Protein AF-A0A7D5P1R8-F1 (afdb_monomer_lite)

Radius of gyration: 13.78 Å; chains: 1; bounding box: 36×20×33 Å

Organism: NCBI:txid869889

Sequence (90 aa):
MSLIPSSTDESETERDGPFSTLREIHAATVGLAVGVVVAKTGSYELAGLFAFVALGAKLGSVGRLEDIRREPWYALGLFLLGLVVTTLVT

Foldseek 3Di:
DDLADPAPQQVVAPDRDQPRHPLLVLLLVQLLVLLLVCLVPVPVVSVVVLLCLLCPNDPDPPVSSVSSVRNVCSNNVNNVVNNVVNNVVD

Secondary structure (DSSP, 8-state):
--SS-SSS-GGGSSS-STT-SHHHHHHHHHHHHHHHHHHHH--HHHHHHHHHHHTT---TT-GGGHHHHHSHHHHHHHHHHHHHHHHHH-

Structure (mmCIF, N/CA/C/O backbone):
data_AF-A0A7D5P1R8-F1
#
_entry.id   AF-A0A7D5P1R8-F1
#
loop_
_atom_site.group_PDB
_atom_site.id
_atom_site.type_symbol
_atom_site.label_atom_id
_atom_site.label_alt_id
_atom_site.label_comp_id
_atom_site.label_asym_id
_atom_site.label_entity_id
_atom_site.label_seq_id
_atom_site.pdbx_PDB_ins_code
_atom_site.Cartn_x
_atom_site.Cartn_y
_atom_site.Cartn_z
_atom_site.occupancy
_atom_site.B_iso_or_equiv
_atom_site.auth_seq_id
_atom_site.auth_comp_id
_atom_site.auth_asym_id
_atom_site.auth_atom_id
_atom_site.pdbx_PDB_model_num
ATOM 1 N N . MET A 1 1 ? 20.271 -9.613 -16.495 1.00 50.94 1 MET A N 1
ATOM 2 C CA . MET A 1 1 ? 19.277 -8.526 -16.388 1.00 50.94 1 MET A CA 1
ATOM 3 C C . MET A 1 1 ? 18.841 -8.458 -14.929 1.00 50.94 1 MET A C 1
ATOM 5 O O . MET A 1 1 ? 18.625 -9.519 -14.354 1.00 50.94 1 MET A O 1
ATOM 9 N N . SER A 1 2 ? 18.872 -7.286 -14.284 1.00 55.34 2 SER A N 1
ATOM 10 C CA . SER A 1 2 ? 18.623 -7.166 -12.834 1.00 55.34 2 SER A CA 1
ATOM 11 C C . SER A 1 2 ? 17.134 -6.965 -12.563 1.00 55.34 2 SER A C 1
ATOM 13 O O . SER A 1 2 ? 16.548 -6.031 -13.091 1.00 55.34 2 SER A O 1
ATOM 15 N N . LEU A 1 3 ? 16.543 -7.794 -11.698 1.00 60.97 3 LEU A N 1
ATOM 16 C CA . LEU A 1 3 ? 15.164 -7.623 -11.203 1.00 60.97 3 LEU A CA 1
ATOM 17 C C . LEU A 1 3 ? 15.021 -6.459 -10.200 1.00 60.97 3 LEU A C 1
ATOM 19 O O . LEU A 1 3 ? 13.921 -6.150 -9.741 1.00 60.97 3 LEU A O 1
ATOM 23 N N . ILE A 1 4 ? 16.148 -5.835 -9.845 1.00 64.69 4 ILE A N 1
ATOM 24 C CA . ILE A 1 4 ? 16.248 -4.650 -8.995 1.00 64.69 4 ILE A CA 1
ATOM 25 C C . ILE A 1 4 ? 17.005 -3.592 -9.813 1.00 64.69 4 ILE A C 1
ATOM 27 O O . ILE A 1 4 ? 18.241 -3.543 -9.750 1.00 64.69 4 ILE A O 1
ATOM 31 N N . PRO A 1 5 ? 16.314 -2.809 -10.659 1.00 62.41 5 PRO A N 1
ATOM 32 C CA . PRO A 1 5 ? 16.957 -1.751 -11.427 1.00 62.41 5 PRO A CA 1
ATOM 33 C C . PRO A 1 5 ? 17.398 -0.609 -10.506 1.00 62.41 5 PRO A C 1
ATOM 35 O O . PRO A 1 5 ? 16.747 -0.283 -9.506 1.00 62.41 5 PRO A O 1
ATOM 38 N N . SER A 1 6 ? 18.529 0.015 -10.838 1.00 66.75 6 SER A N 1
ATOM 39 C CA . SER A 1 6 ? 19.029 1.196 -10.124 1.00 66.75 6 SER A CA 1
ATOM 40 C C . SER A 1 6 ? 18.174 2.443 -10.374 1.00 66.75 6 SER A C 1
ATOM 42 O O . SER A 1 6 ? 18.155 3.342 -9.528 1.00 66.75 6 SER A O 1
ATOM 44 N N . SER A 1 7 ? 17.468 2.484 -11.508 1.00 63.75 7 SER A N 1
ATOM 45 C CA . SER A 1 7 ? 16.519 3.529 -11.897 1.00 63.75 7 SER A CA 1
ATOM 46 C C . SER A 1 7 ? 15.072 3.104 -11.598 1.00 63.75 7 SER A C 1
ATOM 48 O O . SER A 1 7 ? 14.817 1.927 -11.340 1.00 63.75 7 SER A O 1
ATOM 50 N N . THR A 1 8 ? 14.142 4.062 -11.604 1.00 63.75 8 THR A N 1
ATOM 51 C CA . THR A 1 8 ? 12.676 3.847 -11.563 1.00 63.75 8 THR A CA 1
ATOM 52 C C . THR A 1 8 ? 12.088 3.693 -12.976 1.00 63.75 8 THR A C 1
ATOM 54 O O . THR A 1 8 ? 10.880 3.651 -13.147 1.00 63.75 8 THR A O 1
ATOM 57 N N . ASP A 1 9 ? 12.933 3.642 -14.006 1.00 63.84 9 ASP A N 1
ATOM 58 C CA . ASP A 1 9 ? 12.481 3.566 -15.391 1.00 63.84 9 ASP A CA 1
ATOM 59 C C . ASP A 1 9 ? 12.158 2.107 -15.760 1.00 63.84 9 ASP A C 1
ATOM 61 O O . ASP A 1 9 ? 13.039 1.244 -15.791 1.00 63.84 9 ASP A O 1
ATOM 65 N N . GLU A 1 10 ? 10.876 1.824 -16.004 1.00 58.44 10 GLU A N 1
ATOM 66 C CA . GLU A 1 10 ? 10.367 0.484 -16.335 1.00 58.44 10 GLU A CA 1
ATOM 67 C C . GLU A 1 10 ? 10.899 -0.013 -17.696 1.00 58.44 10 GLU A C 1
ATOM 69 O O . GLU A 1 10 ? 10.997 -1.226 -17.916 1.00 58.44 10 GLU A O 1
ATOM 74 N N . SER A 1 11 ? 11.348 0.905 -18.567 1.00 60.81 11 SER A N 1
ATOM 75 C CA . SER A 1 11 ? 11.915 0.597 -19.890 1.00 60.81 11 SER A CA 1
ATOM 76 C C . SER A 1 11 ? 13.263 -0.137 -19.840 1.00 60.81 11 SER A C 1
ATOM 78 O O . SER A 1 11 ? 13.690 -0.727 -20.834 1.00 60.81 11 SER A O 1
ATOM 80 N N . GLU A 1 12 ? 13.929 -0.151 -18.679 1.00 61.97 12 GLU A N 1
ATOM 81 C CA . GLU A 1 12 ? 15.177 -0.893 -18.458 1.00 61.97 12 GLU A CA 1
ATOM 82 C C . GLU A 1 12 ? 14.946 -2.372 -18.086 1.00 61.97 12 GLU A C 1
ATOM 84 O O . GLU A 1 12 ? 15.903 -3.141 -17.923 1.00 61.97 12 GLU A O 1
ATOM 89 N N . THR A 1 13 ? 13.687 -2.791 -17.934 1.00 61.03 13 THR A N 1
ATOM 90 C CA . THR A 1 13 ? 13.318 -4.153 -17.531 1.00 61.03 13 THR A CA 1
ATOM 91 C C . THR A 1 13 ? 12.961 -5.042 -18.728 1.00 61.03 13 THR A C 1
ATOM 93 O O . THR A 1 13 ? 12.744 -4.579 -19.843 1.00 61.03 13 THR A O 1
ATOM 96 N N . GLU A 1 14 ? 12.910 -6.363 -18.514 1.00 63.19 14 GLU A N 1
ATOM 97 C CA . GLU A 1 14 ? 12.517 -7.335 -19.552 1.00 63.19 14 GLU A CA 1
ATOM 98 C C . GLU A 1 14 ? 11.052 -7.155 -20.000 1.00 63.19 14 GLU A C 1
ATOM 100 O O . GLU A 1 14 ? 10.669 -7.589 -21.087 1.00 63.19 14 GLU A O 1
ATOM 105 N N . ARG A 1 15 ? 10.234 -6.496 -19.171 1.00 64.38 15 ARG A N 1
ATOM 106 C CA . ARG A 1 15 ? 8.821 -6.231 -19.422 1.00 64.38 15 ARG A CA 1
ATOM 107 C C . ARG A 1 15 ? 8.512 -4.773 -19.109 1.00 64.38 15 ARG A C 1
ATOM 109 O O . ARG A 1 15 ? 8.342 -4.434 -17.953 1.00 64.38 15 ARG A O 1
ATOM 116 N N . ASP A 1 16 ? 8.325 -3.960 -20.135 1.00 70.19 16 ASP A N 1
ATOM 117 C CA . ASP A 1 16 ? 7.884 -2.574 -19.976 1.00 70.19 16 ASP A CA 1
ATOM 118 C C . ASP A 1 16 ? 6.405 -2.525 -19.540 1.00 70.19 16 ASP A C 1
ATOM 120 O O . ASP A 1 16 ? 5.507 -2.933 -20.290 1.00 70.19 16 ASP A O 1
ATOM 124 N N . GLY A 1 17 ? 6.153 -2.122 -18.292 1.00 73.75 17 GLY A N 1
ATOM 125 C CA . GLY A 1 17 ? 4.810 -1.958 -17.743 1.00 73.75 17 GLY A CA 1
ATOM 126 C C . GLY A 1 17 ? 4.676 -2.269 -16.247 1.00 73.75 17 GLY A C 1
ATOM 127 O O . GLY A 1 17 ? 5.643 -2.626 -15.574 1.00 73.75 17 GLY A O 1
ATOM 128 N N . PRO A 1 18 ? 3.439 -2.211 -15.716 1.00 77.25 18 PRO A N 1
ATOM 129 C CA . PRO A 1 18 ? 3.218 -2.249 -14.280 1.00 77.25 18 PRO A CA 1
ATOM 130 C C . PRO A 1 18 ? 3.565 -3.603 -13.661 1.00 77.25 18 PRO A C 1
ATOM 132 O O . PRO A 1 18 ? 3.223 -4.658 -14.211 1.00 77.25 18 PRO A O 1
ATOM 135 N N . PHE A 1 19 ? 4.155 -3.553 -12.465 1.00 82.50 19 PHE A N 1
ATOM 136 C CA . PHE A 1 19 ? 4.680 -4.704 -11.720 1.00 82.50 19 PHE A CA 1
ATOM 137 C C . PHE A 1 19 ? 5.809 -5.431 -12.460 1.00 82.50 19 PHE A C 1
ATOM 139 O O . PHE A 1 19 ? 5.918 -6.661 -12.396 1.00 82.50 19 PHE A O 1
ATOM 146 N N . SER A 1 20 ? 6.637 -4.677 -13.178 1.00 81.12 20 SER A N 1
ATOM 147 C CA . SER A 1 20 ? 7.798 -5.197 -13.904 1.00 81.12 20 SER A CA 1
ATOM 148 C C . SER A 1 20 ? 9.011 -5.396 -13.002 1.00 81.12 20 SER A C 1
ATOM 150 O O . SER A 1 20 ? 9.848 -6.264 -13.269 1.00 81.12 20 SER A O 1
ATOM 152 N N . THR A 1 21 ? 9.085 -4.657 -11.892 1.00 82.50 21 THR A N 1
ATOM 153 C CA . THR A 1 21 ? 10.192 -4.749 -10.936 1.00 82.50 21 THR A CA 1
ATOM 154 C C . THR A 1 21 ? 9.781 -5.378 -9.606 1.00 82.50 21 THR A C 1
ATOM 156 O O . THR A 1 21 ? 8.652 -5.242 -9.126 1.00 82.50 21 THR A O 1
ATOM 159 N N . LEU A 1 22 ? 10.741 -6.024 -8.927 1.00 83.94 22 LEU A N 1
ATOM 160 C CA . LEU A 1 22 ? 10.529 -6.486 -7.547 1.00 83.94 22 LEU A CA 1
ATOM 161 C C . LEU A 1 22 ? 10.253 -5.321 -6.590 1.00 83.94 22 LEU A C 1
ATOM 163 O O . LEU A 1 22 ? 9.595 -5.515 -5.569 1.00 83.94 22 LEU A O 1
ATOM 167 N N . ARG A 1 23 ? 10.735 -4.120 -6.925 1.00 85.69 23 ARG A N 1
ATOM 168 C CA . ARG A 1 23 ? 10.523 -2.910 -6.135 1.00 85.69 23 ARG A CA 1
ATOM 169 C C . ARG A 1 23 ? 9.062 -2.468 -6.163 1.00 85.69 23 ARG A C 1
ATOM 171 O O . ARG A 1 23 ? 8.494 -2.223 -5.101 1.00 85.69 23 ARG A O 1
ATOM 178 N N . GLU A 1 24 ? 8.440 -2.455 -7.339 1.00 88.31 24 GLU A N 1
ATOM 179 C CA . GLU A 1 24 ? 7.007 -2.181 -7.497 1.00 88.31 24 GLU A CA 1
ATOM 180 C C . GLU A 1 24 ? 6.157 -3.219 -6.767 1.00 88.31 24 GLU A C 1
ATOM 182 O O . GLU A 1 24 ? 5.253 -2.855 -6.017 1.00 88.31 24 GLU A O 1
ATOM 187 N N . ILE A 1 25 ? 6.483 -4.510 -6.922 1.00 89.69 25 ILE A N 1
ATOM 188 C CA . ILE A 1 25 ? 5.767 -5.603 -6.244 1.00 89.69 25 ILE A CA 1
ATOM 189 C C . ILE A 1 25 ? 5.896 -5.472 -4.724 1.00 89.69 25 ILE A C 1
ATOM 191 O O . ILE A 1 25 ? 4.906 -5.631 -4.005 1.00 89.69 25 ILE A O 1
ATOM 195 N N . HIS A 1 26 ? 7.089 -5.165 -4.212 1.00 90.00 26 HIS A N 1
ATOM 196 C CA . HIS A 1 26 ? 7.309 -4.962 -2.783 1.00 90.00 26 HIS A CA 1
ATOM 197 C C . HIS A 1 26 ? 6.517 -3.753 -2.263 1.00 90.00 26 HIS A C 1
ATOM 199 O O . HIS A 1 26 ? 5.758 -3.896 -1.301 1.00 90.00 26 HIS A O 1
ATOM 205 N N . ALA 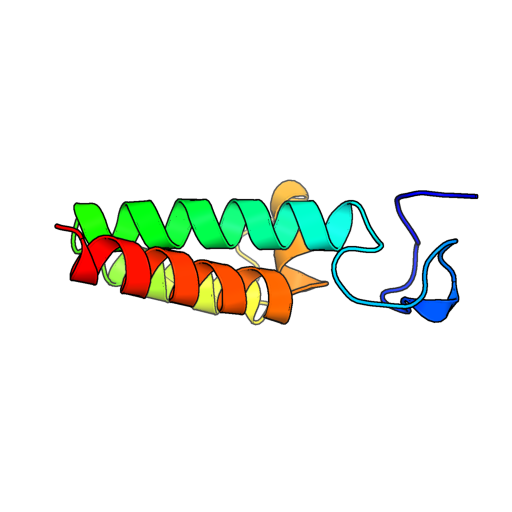A 1 27 ? 6.614 -2.597 -2.929 1.00 91.00 27 ALA A N 1
ATOM 206 C CA . ALA A 1 27 ? 5.877 -1.387 -2.563 1.00 91.00 27 ALA A CA 1
ATOM 207 C C . ALA A 1 27 ? 4.359 -1.627 -2.559 1.00 91.00 27 ALA A C 1
ATOM 209 O O . ALA A 1 27 ? 3.679 -1.314 -1.579 1.00 91.00 27 ALA A O 1
ATOM 210 N N . ALA A 1 28 ? 3.847 -2.270 -3.607 1.00 93.38 28 ALA A N 1
ATOM 211 C CA . ALA A 1 28 ? 2.454 -2.675 -3.739 1.00 93.38 28 ALA A CA 1
ATOM 212 C C . ALA A 1 28 ? 1.992 -3.623 -2.627 1.00 93.38 28 ALA A C 1
ATOM 214 O O . ALA A 1 28 ? 0.937 -3.415 -2.028 1.00 93.38 28 ALA A O 1
ATOM 215 N N . THR A 1 29 ? 2.788 -4.650 -2.323 1.00 94.50 29 THR A N 1
ATOM 216 C CA . THR A 1 29 ? 2.462 -5.644 -1.289 1.00 94.50 29 THR A CA 1
ATOM 217 C C . THR A 1 29 ? 2.393 -4.996 0.090 1.00 94.50 29 THR A C 1
ATOM 219 O O . THR A 1 29 ? 1.458 -5.262 0.849 1.00 94.50 29 THR A O 1
ATOM 222 N N . VAL A 1 30 ? 3.343 -4.109 0.410 1.00 94.25 30 VAL A N 1
ATOM 223 C CA . VAL A 1 30 ? 3.320 -3.369 1.678 1.00 94.25 30 VAL A CA 1
ATOM 224 C C . VAL A 1 30 ? 2.108 -2.442 1.736 1.00 94.25 30 VAL A C 1
ATOM 226 O O . VAL A 1 30 ? 1.398 -2.447 2.741 1.00 94.25 30 VAL A O 1
ATOM 229 N N . GLY A 1 31 ? 1.829 -1.708 0.656 1.00 95.31 31 GLY A N 1
ATOM 230 C CA . GLY A 1 31 ? 0.632 -0.878 0.535 1.00 95.31 31 GLY A CA 1
ATOM 231 C C . GLY A 1 31 ? -0.644 -1.650 0.844 1.00 95.31 31 GLY A C 1
ATOM 232 O O . GLY A 1 31 ? -1.385 -1.283 1.756 1.00 95.31 31 GLY A O 1
ATOM 233 N N . LEU A 1 32 ? -0.852 -2.771 0.152 1.00 96.56 32 LEU A N 1
ATOM 234 C CA . LEU A 1 32 ? -2.019 -3.632 0.335 1.00 96.56 32 LEU A CA 1
ATOM 235 C C . LEU A 1 32 ? -2.174 -4.091 1.789 1.00 96.56 32 LEU A C 1
ATOM 237 O O . LEU A 1 32 ? -3.255 -3.963 2.366 1.00 96.56 32 LEU A O 1
ATOM 241 N N . ALA A 1 33 ? -1.093 -4.594 2.390 1.00 95.62 33 ALA A N 1
ATOM 242 C CA . ALA A 1 33 ? -1.105 -5.075 3.768 1.00 95.62 33 ALA A CA 1
ATOM 243 C C . ALA A 1 33 ? -1.499 -3.965 4.754 1.00 95.62 33 ALA A C 1
ATOM 245 O O . ALA A 1 33 ? -2.344 -4.180 5.625 1.00 95.62 33 ALA A O 1
ATOM 246 N N . VAL A 1 34 ? -0.941 -2.763 4.586 1.00 95.69 34 VAL A N 1
ATOM 247 C CA . VAL A 1 34 ? -1.288 -1.597 5.407 1.00 95.69 34 VAL A CA 1
ATOM 248 C C . VAL A 1 34 ? -2.762 -1.226 5.233 1.00 95.69 34 VAL A C 1
ATOM 250 O O . VAL A 1 34 ? -3.444 -0.989 6.228 1.00 95.69 34 VAL A O 1
ATOM 253 N N . GLY A 1 35 ? -3.281 -1.233 4.001 1.00 95.81 35 GLY A N 1
ATOM 254 C CA . GLY A 1 35 ? -4.684 -0.914 3.710 1.00 95.81 35 GLY A CA 1
ATOM 255 C C . GLY A 1 35 ? -5.662 -1.853 4.415 1.00 95.81 35 GLY A C 1
ATOM 256 O O . GLY A 1 35 ? -6.614 -1.399 5.050 1.00 95.81 35 GLY A O 1
ATOM 257 N N . VAL A 1 36 ? -5.377 -3.159 4.382 1.00 96.62 36 VAL A N 1
ATOM 258 C CA . VAL A 1 36 ? -6.158 -4.181 5.102 1.00 96.62 36 VAL A CA 1
ATOM 259 C C . VAL A 1 36 ? -6.114 -3.942 6.615 1.00 96.62 36 VAL A C 1
ATOM 261 O O . VAL A 1 36 ? -7.153 -3.979 7.276 1.00 96.62 36 VAL A O 1
ATOM 264 N N . VAL A 1 37 ? -4.929 -3.667 7.174 1.00 96.31 37 VAL A N 1
ATOM 265 C 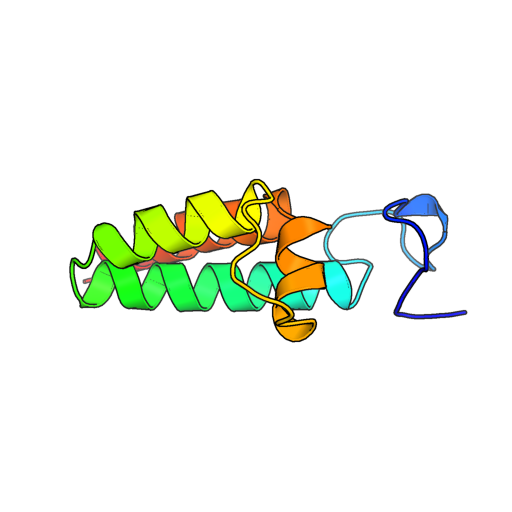CA . VAL A 1 37 ? -4.767 -3.407 8.615 1.00 96.31 37 VAL A CA 1
ATOM 266 C C . VAL A 1 37 ? -5.543 -2.162 9.040 1.00 96.31 37 VAL A C 1
ATOM 268 O O . VAL A 1 37 ? -6.276 -2.215 10.029 1.00 96.31 37 VAL A O 1
ATOM 271 N N . VAL A 1 38 ? -5.440 -1.060 8.293 1.00 96.81 38 VAL A N 1
ATOM 272 C CA . VAL A 1 38 ? -6.196 0.172 8.570 1.00 96.81 38 VAL A CA 1
ATOM 273 C C . VAL A 1 38 ? -7.694 -0.097 8.521 1.00 96.81 38 VAL A C 1
ATOM 275 O O . VAL A 1 38 ? -8.398 0.267 9.459 1.00 96.81 38 VAL A O 1
ATOM 278 N N . ALA A 1 39 ? -8.184 -0.786 7.488 1.00 95.88 39 ALA A N 1
ATOM 279 C CA . ALA A 1 39 ? -9.606 -1.094 7.359 1.00 95.88 39 ALA A CA 1
ATOM 280 C C . ALA A 1 39 ? -10.141 -1.947 8.520 1.00 95.88 39 ALA A C 1
ATOM 282 O O . ALA A 1 39 ? -11.253 -1.717 8.987 1.00 95.88 39 ALA A O 1
ATOM 283 N N . LYS A 1 40 ? -9.356 -2.913 9.017 1.00 95.38 40 LYS A N 1
ATOM 284 C CA . LYS A 1 40 ? -9.763 -3.777 10.139 1.00 95.38 40 LYS A CA 1
ATOM 285 C C . LYS A 1 40 ? -9.649 -3.112 11.510 1.00 95.38 40 LYS A C 1
ATOM 287 O O . LYS A 1 40 ? -10.374 -3.499 12.420 1.00 95.38 40 LYS A O 1
ATOM 292 N N . THR A 1 41 ? -8.729 -2.166 11.682 1.00 95.75 41 THR A N 1
ATOM 293 C CA . THR A 1 41 ? -8.438 -1.552 12.993 1.00 95.75 41 THR A CA 1
ATOM 294 C C . THR A 1 41 ? -9.044 -0.164 13.169 1.00 95.75 41 THR A C 1
ATOM 296 O O . THR A 1 41 ? -9.180 0.294 14.299 1.00 95.75 41 THR A O 1
ATOM 299 N N . GLY A 1 42 ? -9.383 0.522 12.075 1.00 93.38 42 GLY A N 1
ATOM 300 C CA . GLY A 1 42 ? -9.831 1.913 12.091 1.00 93.38 42 GLY A CA 1
ATOM 301 C C . GLY A 1 42 ? -8.734 2.922 12.452 1.00 93.38 42 GLY A C 1
ATOM 302 O O . GLY A 1 42 ? -9.053 4.074 12.733 1.00 93.38 42 GLY A O 1
ATOM 303 N N . SER A 1 43 ? -7.453 2.525 12.470 1.00 93.81 43 SER A N 1
ATOM 304 C CA . SER A 1 43 ? -6.359 3.439 12.829 1.00 93.81 43 SER A CA 1
ATOM 305 C C . SER A 1 43 ? -5.995 4.361 11.664 1.00 93.81 43 SER A C 1
ATOM 307 O O . SER A 1 43 ? -5.172 4.040 10.801 1.00 93.81 43 SER A O 1
ATOM 309 N N . TYR A 1 44 ? -6.604 5.545 11.658 1.00 92.06 44 TYR A N 1
ATOM 310 C CA . TYR A 1 44 ? -6.305 6.596 10.687 1.00 92.06 44 TYR A CA 1
ATOM 311 C C . TYR A 1 44 ? -4.924 7.228 10.911 1.00 92.06 44 TYR A C 1
ATOM 313 O O . TYR A 1 44 ? -4.338 7.761 9.970 1.00 92.06 44 TYR A O 1
ATOM 321 N N . GLU A 1 45 ? -4.357 7.123 12.115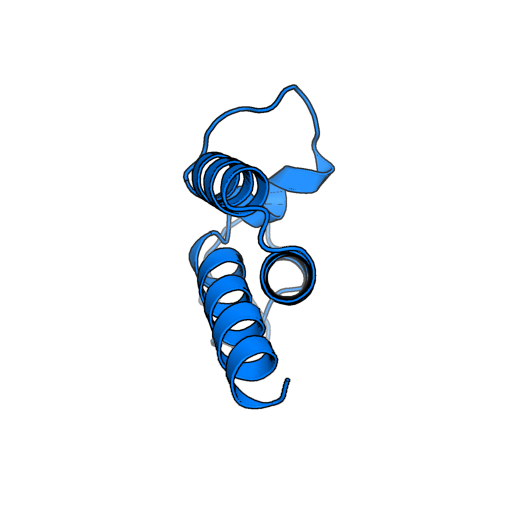 1.00 94.06 45 GLU A N 1
ATOM 322 C CA . GLU A 1 45 ? -2.982 7.544 12.398 1.00 94.06 45 GLU A CA 1
ATOM 323 C C . GLU A 1 45 ? -1.980 6.706 11.602 1.00 94.06 45 GLU A C 1
ATOM 325 O O . GLU A 1 45 ? -1.029 7.249 11.040 1.00 94.06 45 GLU A O 1
ATOM 330 N N . LEU A 1 46 ? -2.214 5.393 11.500 1.00 92.75 46 LEU A N 1
ATOM 331 C CA . LEU A 1 46 ? -1.375 4.487 10.718 1.00 92.75 46 LEU A CA 1
ATOM 332 C C . LEU A 1 46 ? -1.503 4.760 9.213 1.00 92.75 46 LEU A C 1
ATOM 334 O O . LEU A 1 46 ? -0.497 4.754 8.504 1.00 92.75 46 LEU A O 1
ATOM 338 N N . ALA A 1 47 ? -2.712 5.083 8.743 1.00 93.69 47 ALA A N 1
ATOM 339 C CA . ALA A 1 47 ? -2.938 5.541 7.372 1.00 93.69 47 ALA A CA 1
ATOM 340 C C . ALA A 1 47 ? -2.176 6.841 7.067 1.00 93.69 47 ALA A C 1
ATOM 342 O O . ALA A 1 47 ? -1.471 6.932 6.061 1.00 93.69 47 ALA A O 1
ATOM 343 N N . GLY A 1 48 ? -2.279 7.832 7.960 1.00 93.19 48 GLY A N 1
ATOM 344 C CA . GLY A 1 48 ? -1.573 9.104 7.835 1.00 93.19 48 GLY A CA 1
ATOM 345 C C . GLY A 1 48 ? -0.059 8.915 7.839 1.00 93.19 48 GLY A C 1
ATOM 346 O O . GLY A 1 48 ? 0.627 9.426 6.955 1.00 93.19 48 GLY A O 1
ATOM 347 N N . LEU A 1 49 ? 0.465 8.124 8.778 1.00 92.25 49 LEU A N 1
ATOM 348 C CA . LEU A 1 49 ? 1.891 7.811 8.856 1.00 92.25 49 LEU A CA 1
ATOM 349 C C . LEU A 1 49 ? 2.391 7.140 7.574 1.00 92.25 49 LEU A C 1
ATOM 351 O O . LEU A 1 49 ? 3.427 7.532 7.038 1.00 92.25 49 LEU A O 1
ATOM 355 N N . PHE A 1 50 ? 1.650 6.154 7.068 1.00 92.88 50 PHE A N 1
ATOM 356 C CA . PHE A 1 50 ? 2.003 5.462 5.835 1.00 92.88 50 PHE A CA 1
ATOM 357 C C . PHE A 1 50 ? 2.030 6.410 4.633 1.00 92.88 50 PHE A C 1
ATOM 359 O O . PHE A 1 50 ? 3.002 6.403 3.877 1.00 92.88 50 PHE A O 1
ATOM 366 N N . ALA A 1 51 ? 1.022 7.277 4.497 1.00 92.88 51 ALA A N 1
ATOM 367 C CA . ALA A 1 51 ? 0.979 8.280 3.437 1.00 92.88 51 ALA A CA 1
ATOM 368 C C . ALA A 1 51 ? 2.158 9.262 3.522 1.00 92.88 51 ALA A C 1
ATOM 370 O O . ALA A 1 51 ? 2.809 9.532 2.514 1.00 92.88 51 ALA A O 1
ATOM 371 N N . PHE A 1 52 ? 2.491 9.740 4.725 1.00 92.00 52 PHE A N 1
ATOM 372 C CA . PHE A 1 52 ? 3.662 10.592 4.942 1.00 92.00 52 PHE A CA 1
ATOM 373 C C . PHE A 1 52 ? 4.961 9.902 4.513 1.00 92.00 52 PHE A C 1
ATOM 375 O O . PHE A 1 52 ? 5.778 10.509 3.820 1.00 92.00 52 PHE A O 1
ATOM 382 N N . VAL A 1 53 ? 5.150 8.637 4.897 1.00 89.94 53 VAL A N 1
ATOM 383 C CA . VAL A 1 53 ? 6.333 7.853 4.513 1.00 89.94 53 VAL A CA 1
ATOM 384 C C . VAL A 1 53 ? 6.396 7.663 3.002 1.00 89.94 53 VAL A C 1
ATOM 386 O O . VAL A 1 53 ? 7.443 7.936 2.420 1.00 89.94 53 VAL A O 1
ATOM 389 N N . ALA A 1 54 ? 5.300 7.249 2.364 1.00 89.50 54 ALA A N 1
ATOM 390 C CA . ALA A 1 54 ? 5.249 7.043 0.918 1.00 89.50 54 ALA A CA 1
ATOM 391 C C . ALA A 1 54 ? 5.596 8.325 0.146 1.00 89.50 54 ALA A C 1
ATOM 393 O O . ALA A 1 54 ? 6.384 8.281 -0.791 1.00 89.50 54 ALA A O 1
ATO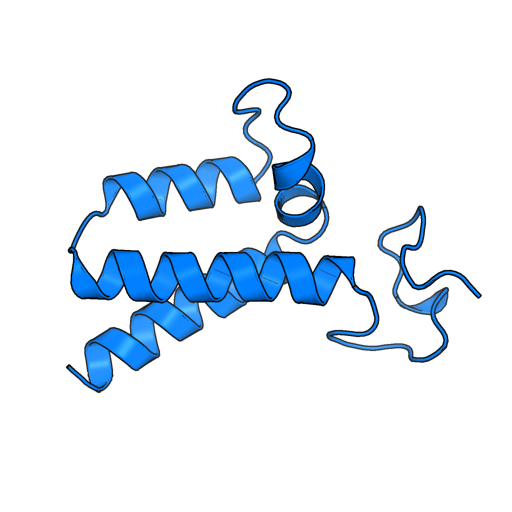M 394 N N . LEU A 1 55 ? 5.117 9.486 0.602 1.00 90.06 55 LEU A N 1
ATOM 395 C CA . LEU A 1 55 ? 5.410 10.789 -0.011 1.00 90.06 55 LEU A CA 1
ATOM 396 C C . LEU A 1 55 ? 6.819 11.336 0.294 1.00 90.06 55 LEU A C 1
ATOM 398 O O . LEU A 1 55 ? 7.140 12.465 -0.076 1.00 90.06 55 LEU A O 1
ATOM 402 N N . GLY A 1 56 ? 7.680 10.551 0.945 1.00 82.12 56 GLY A N 1
ATOM 403 C CA . GLY A 1 56 ? 9.095 10.876 1.113 1.00 82.12 56 GLY A CA 1
ATOM 404 C C . GLY A 1 56 ? 9.479 11.419 2.488 1.00 82.12 56 GLY A C 1
ATOM 405 O O . GLY A 1 56 ? 10.633 11.824 2.672 1.00 82.12 56 GLY A O 1
ATOM 406 N N . ALA A 1 57 ? 8.580 11.392 3.480 1.00 81.31 57 ALA A N 1
ATOM 407 C CA . ALA A 1 57 ? 8.970 11.690 4.855 1.00 81.31 57 ALA A CA 1
ATOM 408 C C . ALA A 1 57 ? 10.014 10.669 5.339 1.00 81.31 57 ALA A C 1
ATOM 410 O O . ALA A 1 57 ? 9.840 9.450 5.248 1.00 81.31 57 ALA A O 1
ATOM 411 N N . LYS A 1 58 ? 11.135 11.168 5.869 1.00 71.88 58 LYS A N 1
ATOM 412 C CA . LYS A 1 58 ? 12.203 10.320 6.405 1.00 71.88 58 LYS A CA 1
ATOM 413 C C . LYS A 1 58 ? 11.851 9.859 7.818 1.00 71.88 58 LYS A C 1
ATOM 415 O 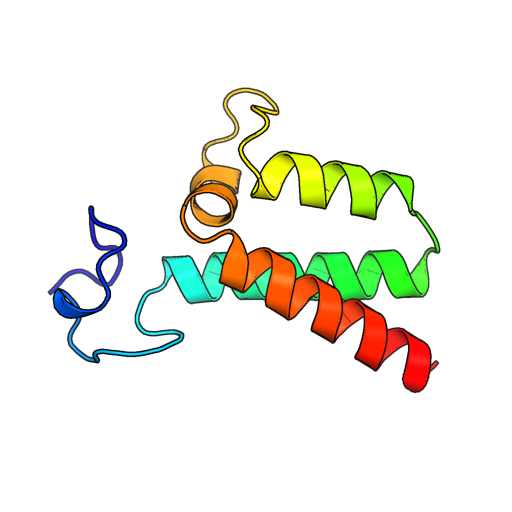O . LYS A 1 58 ? 12.179 10.532 8.790 1.00 71.88 58 LYS A O 1
ATOM 420 N N . LEU A 1 59 ? 11.240 8.682 7.934 1.00 65.31 59 LEU A N 1
ATOM 421 C CA . LEU A 1 59 ? 11.146 7.958 9.205 1.00 65.31 59 LEU A CA 1
ATOM 422 C C . LEU A 1 59 ? 12.446 7.167 9.445 1.00 65.31 59 LEU A C 1
ATOM 424 O O . LEU A 1 59 ? 12.554 5.983 9.133 1.00 65.31 59 LEU A O 1
ATOM 428 N N . GLY A 1 60 ? 13.473 7.852 9.952 1.00 62.59 60 GLY A N 1
ATOM 429 C CA . GLY A 1 60 ? 14.766 7.240 10.286 1.00 62.59 60 GLY A CA 1
ATOM 430 C C . GLY A 1 60 ? 15.525 6.620 9.098 1.00 62.59 60 GLY A C 1
ATOM 431 O O . GLY A 1 60 ? 15.190 6.812 7.929 1.00 62.59 60 GLY A O 1
ATOM 432 N N . SER A 1 61 ? 16.592 5.875 9.403 1.00 57.59 61 SER A N 1
ATOM 433 C CA . SER A 1 61 ? 17.473 5.200 8.433 1.00 57.59 61 SER A CA 1
ATOM 434 C C . SER A 1 61 ? 16.962 3.817 8.004 1.00 57.59 61 SER A C 1
ATOM 436 O O . SER A 1 61 ? 17.748 2.918 7.701 1.00 57.59 61 SER A O 1
ATOM 438 N N . VAL A 1 62 ? 15.644 3.605 7.994 1.00 63.25 62 VAL A N 1
ATOM 439 C CA . VAL A 1 62 ? 15.076 2.290 7.681 1.00 63.25 62 VAL A CA 1
ATOM 440 C C . VAL A 1 62 ? 15.121 2.069 6.169 1.00 63.25 62 VAL A C 1
ATOM 442 O O . VAL A 1 62 ? 14.172 2.377 5.452 1.00 63.25 62 VAL A O 1
ATOM 445 N N . GLY A 1 63 ? 16.230 1.507 5.676 1.00 66.81 63 GLY A N 1
ATOM 446 C CA . GLY A 1 63 ? 16.414 1.175 4.255 1.00 66.81 63 GLY A CA 1
ATOM 447 C C . GLY A 1 63 ? 15.311 0.273 3.683 1.00 66.81 63 GLY A C 1
ATOM 448 O O . GLY A 1 63 ? 15.036 0.316 2.494 1.00 66.81 63 GLY A O 1
ATOM 449 N N . ARG A 1 64 ? 14.587 -0.470 4.535 1.00 70.75 64 ARG A N 1
ATOM 450 C CA . ARG A 1 64 ? 13.461 -1.330 4.122 1.00 70.75 64 ARG A CA 1
ATOM 451 C C . ARG A 1 64 ? 12.234 -0.567 3.608 1.00 70.75 64 ARG A C 1
ATOM 453 O O . ARG A 1 64 ? 11.381 -1.176 2.979 1.00 70.75 64 ARG A O 1
ATOM 460 N N . LEU A 1 65 ? 12.128 0.736 3.879 1.00 77.81 65 LEU A N 1
ATOM 461 C CA . LEU A 1 65 ? 11.048 1.591 3.365 1.00 77.81 65 LEU A CA 1
ATOM 462 C C . LEU A 1 65 ? 11.483 2.380 2.123 1.00 77.81 65 LEU A C 1
ATOM 464 O O . LEU A 1 65 ? 10.722 3.201 1.618 1.00 77.81 65 LEU A O 1
ATOM 468 N N . GLU A 1 66 ? 12.711 2.174 1.639 1.00 83.50 66 GLU A N 1
ATOM 469 C CA . GLU A 1 66 ? 13.225 2.909 0.487 1.00 83.50 66 GLU A CA 1
ATOM 470 C C . GLU A 1 66 ? 12.397 2.645 -0.771 1.00 83.50 66 GLU A C 1
ATOM 472 O O . GLU A 1 66 ? 12.063 3.594 -1.477 1.00 83.50 66 GLU A O 1
ATOM 477 N N . ASP A 1 67 ? 11.993 1.396 -0.987 1.00 84.62 67 ASP A N 1
ATOM 478 C CA . ASP A 1 67 ? 11.182 0.984 -2.133 1.00 84.62 67 ASP A CA 1
ATOM 479 C C . ASP A 1 67 ? 9.821 1.677 -2.166 1.00 84.62 67 ASP A C 1
ATOM 481 O O . ASP A 1 67 ? 9.390 2.146 -3.210 1.00 84.62 67 ASP A O 1
ATOM 485 N N . ILE A 1 68 ? 9.183 1.830 -1.004 1.00 85.88 68 ILE A N 1
ATOM 486 C CA . ILE A 1 68 ? 7.886 2.506 -0.863 1.00 85.88 68 ILE A CA 1
ATOM 487 C C . ILE A 1 68 ? 7.996 3.981 -1.258 1.00 85.88 68 ILE A C 1
ATOM 489 O O . ILE A 1 68 ? 7.071 4.535 -1.836 1.00 85.88 68 ILE A O 1
ATOM 493 N N . ARG A 1 69 ? 9.131 4.625 -0.960 1.00 86.88 69 ARG A N 1
ATOM 494 C CA . ARG A 1 69 ? 9.378 6.026 -1.343 1.00 86.88 69 ARG A CA 1
ATOM 495 C C . ARG A 1 69 ? 9.757 6.184 -2.808 1.00 86.88 69 ARG A C 1
ATOM 497 O O . ARG A 1 69 ? 9.531 7.247 -3.373 1.00 86.88 69 ARG A O 1
ATOM 504 N N . ARG A 1 70 ? 10.424 5.179 -3.381 1.00 85.62 70 ARG A N 1
ATOM 505 C CA . ARG A 1 70 ? 10.821 5.173 -4.794 1.00 85.62 70 ARG A CA 1
ATOM 506 C C . ARG A 1 70 ? 9.635 4.868 -5.703 1.00 85.62 70 ARG A C 1
ATOM 508 O O . ARG A 1 70 ? 9.545 5.473 -6.760 1.00 85.62 70 ARG A O 1
ATOM 515 N N . GLU A 1 71 ? 8.721 4.012 -5.247 1.00 89.69 71 GLU A N 1
ATOM 516 C CA . GLU A 1 71 ? 7.518 3.577 -5.967 1.00 89.69 71 GLU A CA 1
ATOM 517 C C . GLU A 1 71 ? 6.227 3.937 -5.193 1.00 89.69 71 GLU A C 1
ATOM 519 O O . GLU A 1 71 ? 5.409 3.063 -4.871 1.00 89.69 71 GLU A O 1
ATOM 524 N N . PRO A 1 72 ? 6.009 5.224 -4.853 1.00 90.88 72 PRO A N 1
ATOM 525 C CA . PRO A 1 72 ? 4.932 5.635 -3.953 1.00 90.88 72 PRO A CA 1
ATOM 526 C C . PRO A 1 72 ? 3.546 5.359 -4.525 1.00 90.88 72 PRO A C 1
ATOM 528 O O . PRO A 1 72 ? 2.608 5.102 -3.775 1.00 90.88 72 PRO A O 1
ATOM 531 N N . TRP A 1 73 ? 3.400 5.373 -5.848 1.00 92.12 73 TRP A N 1
ATOM 532 C CA . TRP A 1 73 ? 2.118 5.161 -6.513 1.00 92.12 73 TRP A CA 1
ATOM 533 C C . TRP A 1 73 ? 1.633 3.719 -6.398 1.00 92.12 73 TRP A C 1
ATOM 535 O O . TRP A 1 73 ? 0.451 3.495 -6.147 1.00 92.12 73 TRP A O 1
ATOM 545 N N . TYR A 1 74 ? 2.543 2.749 -6.488 1.00 92.31 74 TYR A N 1
ATOM 546 C CA . TYR A 1 74 ? 2.228 1.338 -6.275 1.00 92.31 74 TYR A CA 1
ATOM 547 C C . TYR A 1 74 ? 1.857 1.073 -4.816 1.00 92.31 74 TYR A C 1
ATOM 549 O O . TYR A 1 74 ? 0.857 0.408 -4.539 1.00 92.31 74 TYR A O 1
ATOM 557 N N . ALA A 1 75 ? 2.602 1.666 -3.881 1.00 94.00 75 ALA A N 1
ATOM 558 C CA . ALA A 1 75 ? 2.297 1.584 -2.458 1.00 94.00 75 ALA A CA 1
ATOM 559 C C . ALA A 1 75 ? 0.941 2.216 -2.100 1.00 94.00 75 ALA A C 1
ATOM 561 O O . ALA A 1 75 ? 0.095 1.566 -1.487 1.00 94.00 75 ALA A O 1
ATOM 562 N N . LEU A 1 76 ? 0.702 3.469 -2.492 1.00 95.44 76 LEU A N 1
ATOM 563 C CA . LEU A 1 76 ? -0.537 4.186 -2.181 1.00 95.44 76 LEU A CA 1
ATOM 564 C C . LEU A 1 76 ? -1.741 3.607 -2.929 1.00 95.44 76 LEU A C 1
ATOM 566 O O . LEU A 1 76 ? -2.819 3.487 -2.349 1.00 95.44 76 LEU A O 1
ATOM 570 N N . GLY A 1 77 ? -1.561 3.206 -4.189 1.00 95.62 77 GLY A N 1
ATOM 571 C CA . GLY A 1 77 ? -2.619 2.605 -4.996 1.00 95.62 77 GLY A CA 1
ATOM 572 C C . GLY A 1 77 ? -3.143 1.313 -4.375 1.00 95.62 77 GLY A C 1
ATOM 573 O O . GLY A 1 77 ? -4.350 1.159 -4.181 1.00 95.62 77 GLY A O 1
ATOM 574 N N . LEU A 1 78 ? -2.242 0.409 -3.982 1.00 96.75 78 LEU A N 1
ATOM 575 C CA . LEU A 1 78 ? -2.635 -0.858 -3.361 1.00 96.75 78 LEU A CA 1
ATOM 576 C C . LEU A 1 78 ? -3.084 -0.690 -1.910 1.00 96.75 78 LEU A C 1
ATOM 578 O O . LEU A 1 78 ? -3.945 -1.443 -1.459 1.00 96.75 78 LEU A O 1
ATOM 582 N N . PHE A 1 79 ? -2.581 0.322 -1.202 1.00 97.12 79 PHE A N 1
ATOM 583 C CA . PHE A 1 79 ? -3.126 0.730 0.092 1.00 97.12 79 PHE A CA 1
ATOM 584 C C . PHE A 1 79 ? -4.603 1.110 -0.002 1.00 97.12 79 PHE A C 1
ATOM 586 O O . PHE A 1 79 ? -5.423 0.566 0.739 1.00 97.12 79 PHE A O 1
ATOM 593 N N . LEU A 1 80 ? -4.961 1.986 -0.944 1.00 96.69 80 LEU A N 1
ATOM 594 C CA . LEU A 1 80 ? -6.353 2.385 -1.149 1.00 96.69 80 LEU A CA 1
ATOM 595 C C . LEU A 1 80 ? -7.213 1.204 -1.603 1.00 96.69 80 LEU A C 1
ATOM 597 O O . LEU A 1 80 ? -8.328 1.045 -1.108 1.00 96.69 80 LEU A O 1
ATOM 601 N N . LEU A 1 81 ? -6.689 0.346 -2.485 1.00 96.38 81 LEU A N 1
ATOM 602 C CA . LEU A 1 81 ? -7.389 -0.866 -2.910 1.00 96.38 81 LEU A CA 1
ATOM 603 C C . LEU A 1 81 ? -7.672 -1.791 -1.720 1.00 96.38 81 LEU A C 1
ATOM 605 O O . LEU A 1 81 ? -8.810 -2.214 -1.533 1.00 96.38 81 LEU A O 1
ATOM 609 N N . GLY A 1 82 ? -6.660 -2.074 -0.897 1.00 94.94 82 GLY A N 1
ATOM 610 C CA . GLY A 1 82 ? -6.798 -2.909 0.294 1.00 94.94 82 GLY A CA 1
ATOM 611 C C . GLY A 1 82 ? -7.800 -2.334 1.285 1.00 94.94 82 GLY A C 1
ATOM 612 O O . GLY A 1 82 ? -8.626 -3.077 1.816 1.00 94.94 82 GLY A O 1
ATOM 613 N N . LEU A 1 83 ? -7.773 -1.014 1.480 1.00 93.94 83 LEU A N 1
ATOM 614 C CA . LEU A 1 83 ? -8.716 -0.314 2.341 1.00 93.94 83 LEU A CA 1
ATOM 615 C C . LEU A 1 83 ? -10.150 -0.474 1.823 1.00 93.94 83 LEU A C 1
ATOM 617 O O . LEU A 1 83 ? -10.989 -0.997 2.547 1.00 93.94 83 LEU A O 1
ATOM 621 N N . VAL A 1 84 ? -10.416 -0.091 0.570 1.00 96.00 84 VAL A N 1
ATOM 622 C CA . VAL A 1 84 ? -11.764 -0.114 -0.028 1.00 96.00 84 VAL A CA 1
ATOM 623 C C . VAL A 1 84 ? -12.317 -1.533 -0.129 1.00 96.00 84 VAL A C 1
ATOM 625 O O . VAL A 1 84 ? -13.456 -1.782 0.250 1.00 96.00 84 VAL A O 1
ATOM 628 N N . VAL A 1 85 ? -11.527 -2.488 -0.620 1.00 96.12 85 VAL A N 1
ATOM 629 C CA . VAL A 1 85 ? -11.989 -3.878 -0.751 1.00 96.12 85 VAL A CA 1
ATOM 630 C C . VAL A 1 85 ? -12.319 -4.455 0.621 1.00 96.12 85 VAL A C 1
ATOM 632 O O . VAL A 1 85 ? -13.360 -5.085 0.788 1.00 9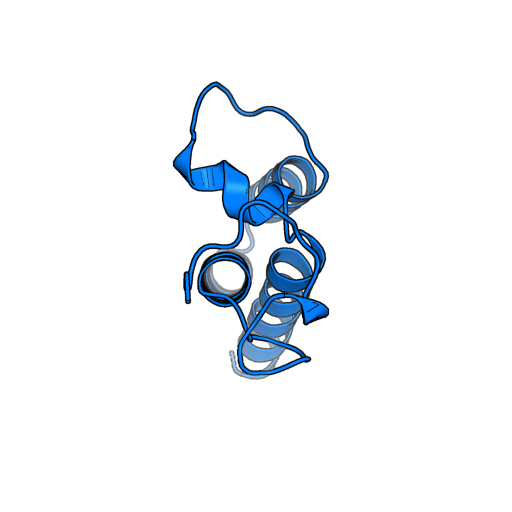6.12 85 VAL A O 1
ATOM 635 N N . THR A 1 86 ? -11.471 -4.213 1.621 1.00 94.69 86 THR A N 1
ATOM 636 C CA . THR A 1 86 ? -11.714 -4.740 2.966 1.00 94.69 86 THR A CA 1
ATOM 637 C C . THR A 1 86 ? -12.939 -4.093 3.602 1.00 94.69 86 THR A C 1
ATOM 639 O O . THR A 1 86 ? -13.744 -4.812 4.185 1.00 94.69 86 THR A O 1
ATOM 642 N N . THR A 1 87 ? -13.127 -2.777 3.478 1.00 92.75 87 THR A N 1
ATOM 643 C CA . THR A 1 87 ? -14.306 -2.099 4.046 1.00 92.75 87 THR A CA 1
ATOM 644 C C . THR A 1 87 ? -15.613 -2.486 3.362 1.00 92.75 87 THR A C 1
ATOM 646 O O . THR A 1 87 ? -16.645 -2.470 4.015 1.00 92.75 87 THR A O 1
ATOM 649 N N . LEU A 1 88 ? -15.594 -2.844 2.075 1.00 94.31 88 LEU A N 1
ATOM 650 C CA . LEU A 1 88 ? -16.796 -3.293 1.361 1.00 94.31 88 LEU A CA 1
ATOM 651 C C . LEU A 1 88 ? -17.182 -4.747 1.669 1.00 94.31 88 LEU A C 1
ATOM 653 O O . LEU A 1 88 ? -18.342 -5.118 1.510 1.00 94.31 88 LEU A O 1
ATOM 657 N N . VAL A 1 89 ? -16.211 -5.580 2.050 1.00 90.81 89 VAL A N 1
ATOM 658 C CA . VAL A 1 89 ? -16.410 -7.020 2.296 1.00 90.81 89 VAL A CA 1
ATOM 659 C C . VAL A 1 89 ? -16.653 -7.332 3.780 1.00 90.81 89 VAL A C 1
ATOM 661 O O . VAL A 1 89 ? -17.088 -8.438 4.103 1.00 90.81 89 VAL A O 1
ATOM 664 N N . THR A 1 90 ? -16.373 -6.388 4.684 1.00 73.94 90 THR A N 1
ATOM 665 C CA . THR A 1 90 ? -16.552 -6.554 6.138 1.00 73.94 90 THR A CA 1
ATOM 666 C C . THR A 1 90 ? -17.773 -5.796 6.628 1.00 73.94 90 THR A C 1
ATOM 668 O O . THR A 1 90 ? -18.493 -6.364 7.476 1.00 73.94 90 THR A O 1
#

pLDDT: mean 83.77, std 13.33, range [50.94, 97.12]